Protein AF-A0A7J7XJ74-F1 (afdb_monomer)

Mean predicted aligned error: 6.36 Å

Nearest PDB structures (foldseek):
  6r7d-assembly3_H  TM=9.894E-01  e=8.595E-08  Homo sapiens
  4jrz-assembly1_A  TM=9.793E-01  e=1.069E-07  Homo sapiens
  3leo-assembly1_A  TM=9.926E-01  e=1.746E-07  Homo sapiens
  4jc7-assembly1_A  TM=9.799E-01  e=1.330E-07  Homo sapiens
  4nta-assembly1_A  TM=9.889E-01  e=2.558E-07  Mus musculus

Radius of gyration: 16.57 Å; Cα contacts (8 Å, |Δi|>4): 81; chains: 1; bounding box: 42×32×42 Å

pLDDT: mean 88.62, std 17.24, range [30.56, 98.25]

Sequence (110 aa):
MAGNSVLLAAVSVLSACQQSYFAIHVAKARLKYKVMPPAVSGSPEFERIFRAQQNGVEFYPLFMITLWMAGWYFNQVFATCLGLVYMYARHQYFWGYSEAAKKRCSRSPC

Organism: Myotis myotis (NCBI:txid51298)

Structure (mmCIF, N/CA/C/O backbone):
data_AF-A0A7J7XJ74-F1
#
_entry.id   AF-A0A7J7XJ74-F1
#
loop_
_atom_site.group_PDB
_atom_site.id
_atom_site.type_symbol
_atom_site.label_atom_id
_atom_site.label_alt_id
_atom_site.label_comp_id
_atom_site.label_asym_id
_atom_site.label_entity_id
_atom_site.label_seq_id
_atom_site.pdbx_PDB_ins_code
_atom_site.Cartn_x
_atom_site.Cartn_y
_atom_site.Cartn_z
_atom_site.occupancy
_atom_site.B_iso_or_equiv
_atom_site.auth_seq_id
_atom_site.auth_comp_id
_atom_site.auth_asym_id
_atom_site.auth_atom_id
_atom_site.pdbx_PDB_model_num
ATOM 1 N N . MET A 1 1 ? 19.236 8.359 -18.936 1.00 49.16 1 MET A N 1
ATOM 2 C CA . MET A 1 1 ? 19.074 7.218 -18.001 1.00 49.16 1 MET A CA 1
ATOM 3 C C . MET A 1 1 ? 17.762 7.230 -17.201 1.00 49.16 1 MET A C 1
ATOM 5 O O . MET A 1 1 ? 17.327 6.152 -16.834 1.00 49.16 1 MET A O 1
ATOM 9 N N . ALA A 1 2 ? 17.076 8.365 -16.980 1.00 51.81 2 ALA A N 1
ATOM 10 C CA . ALA A 1 2 ? 15.797 8.395 -16.239 1.00 51.81 2 ALA A CA 1
ATOM 11 C C . ALA A 1 2 ? 14.585 7.766 -16.973 1.00 51.81 2 ALA A C 1
ATOM 13 O O . ALA A 1 2 ? 13.649 7.307 -16.322 1.00 51.81 2 ALA A O 1
ATOM 14 N N . GLY A 1 3 ? 14.603 7.699 -18.313 1.00 59.75 3 GLY A N 1
ATOM 15 C CA . GLY A 1 3 ? 13.486 7.163 -19.110 1.00 59.75 3 GLY A CA 1
ATOM 16 C C . GLY A 1 3 ? 13.127 5.701 -18.801 1.00 59.75 3 GLY A C 1
ATOM 17 O O 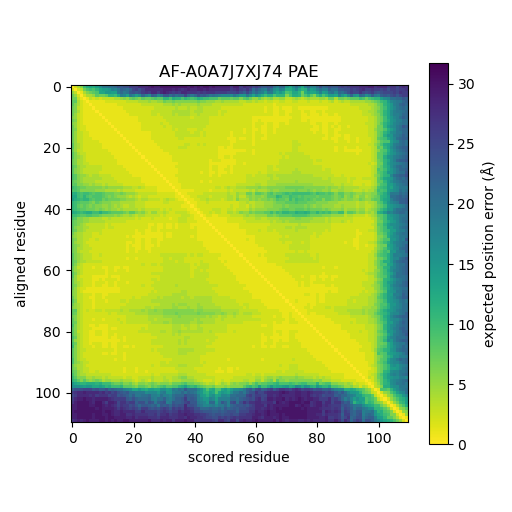. GLY A 1 3 ? 11.952 5.350 -18.800 1.00 59.75 3 GLY A O 1
ATOM 18 N N . ASN A 1 4 ? 14.112 4.881 -18.417 1.00 74.69 4 ASN A N 1
ATOM 19 C CA . ASN A 1 4 ? 13.948 3.436 -18.196 1.00 74.69 4 ASN A CA 1
ATOM 20 C C . ASN A 1 4 ? 13.490 3.071 -16.770 1.00 74.69 4 ASN A C 1
ATOM 22 O O . ASN A 1 4 ? 13.580 1.921 -16.352 1.00 74.69 4 ASN A O 1
ATOM 26 N N . SER A 1 5 ? 13.053 4.036 -15.956 1.00 91.25 5 SER A N 1
ATOM 27 C CA . SER A 1 5 ? 12.547 3.741 -14.602 1.00 91.25 5 SER A CA 1
ATOM 28 C C . SER A 1 5 ? 11.273 4.495 -14.238 1.00 91.25 5 SER A C 1
ATOM 30 O O . SER A 1 5 ? 10.742 4.294 -13.148 1.00 91.25 5 SER A O 1
ATOM 32 N N . VAL A 1 6 ? 10.723 5.296 -15.161 1.00 95.31 6 VAL A N 1
ATOM 33 C CA . VAL A 1 6 ? 9.504 6.090 -14.931 1.00 95.31 6 VAL A CA 1
ATOM 34 C C . VAL A 1 6 ? 8.332 5.213 -14.482 1.00 95.31 6 VAL A C 1
ATOM 36 O O . VAL A 1 6 ? 7.670 5.540 -13.502 1.00 95.31 6 VAL A O 1
ATOM 39 N N . LEU A 1 7 ? 8.106 4.064 -15.132 1.00 95.44 7 LEU A N 1
ATOM 40 C CA . LEU A 1 7 ? 7.004 3.165 -14.766 1.00 95.44 7 LEU A CA 1
ATOM 41 C C . LEU A 1 7 ? 7.163 2.556 -13.362 1.00 95.44 7 LEU A C 1
ATOM 43 O O . LEU A 1 7 ? 6.182 2.421 -12.635 1.00 95.44 7 LEU A O 1
ATOM 47 N N . LEU A 1 8 ? 8.390 2.214 -12.956 1.00 96.88 8 LEU A N 1
ATOM 48 C CA . LEU A 1 8 ? 8.657 1.658 -11.623 1.00 96.88 8 LEU A CA 1
ATOM 49 C C . LEU A 1 8 ? 8.475 2.730 -10.549 1.00 96.88 8 LEU A C 1
ATOM 51 O O . LEU A 1 8 ? 7.875 2.465 -9.507 1.00 96.88 8 LEU A O 1
ATOM 55 N N . ALA A 1 9 ? 8.938 3.953 -10.826 1.00 96.94 9 ALA A N 1
ATOM 56 C CA . ALA A 1 9 ? 8.738 5.100 -9.952 1.00 96.94 9 ALA A CA 1
ATOM 57 C C . ALA A 1 9 ? 7.245 5.428 -9.791 1.00 96.94 9 ALA A C 1
ATOM 59 O O . ALA A 1 9 ? 6.782 5.606 -8.667 1.00 96.94 9 ALA A O 1
ATOM 60 N N . ALA A 1 10 ? 6.474 5.422 -10.884 1.00 97.00 10 ALA A N 1
ATOM 61 C CA . ALA A 1 10 ? 5.031 5.648 -10.846 1.00 97.00 10 ALA A CA 1
ATOM 62 C C . ALA A 1 10 ? 4.309 4.608 -9.973 1.00 97.00 10 ALA A C 1
ATOM 64 O O . ALA A 1 10 ? 3.529 4.981 -9.097 1.00 97.00 10 ALA A O 1
ATOM 65 N N . VAL A 1 11 ? 4.616 3.315 -10.146 1.00 97.81 11 VAL A N 1
ATOM 66 C CA . VAL A 1 11 ? 4.060 2.247 -9.295 1.00 97.81 11 VAL A CA 1
ATOM 67 C C . VAL A 1 11 ? 4.495 2.407 -7.839 1.00 97.81 11 VAL A C 1
ATOM 69 O O . VAL A 1 11 ? 3.661 2.260 -6.954 1.00 97.81 11 VAL A O 1
ATOM 72 N N . SER A 1 12 ? 5.754 2.768 -7.580 1.00 98.06 12 SER A N 1
ATOM 73 C CA . SER A 1 12 ? 6.268 2.978 -6.217 1.00 98.06 12 SER A CA 1
ATOM 74 C C . SER A 1 12 ? 5.538 4.112 -5.486 1.00 98.06 12 SER A C 1
ATOM 76 O O . SER A 1 12 ? 5.187 3.984 -4.313 1.00 98.06 12 SER A O 1
ATOM 78 N N . VAL A 1 13 ? 5.280 5.227 -6.177 1.00 98.25 13 VAL A N 1
ATOM 79 C CA . VAL A 1 13 ? 4.522 6.354 -5.614 1.00 98.25 13 VAL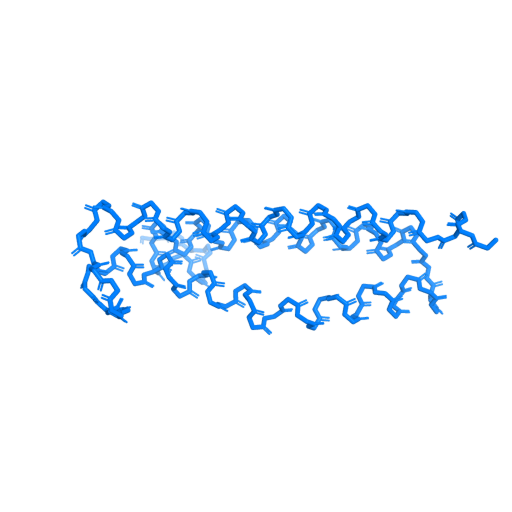 A CA 1
ATOM 80 C C . VAL A 1 13 ? 3.072 5.943 -5.372 1.00 98.25 13 VAL A C 1
ATOM 82 O O . VAL A 1 13 ? 2.542 6.171 -4.285 1.00 98.25 13 VAL A O 1
ATOM 85 N N . LEU A 1 14 ? 2.441 5.272 -6.340 1.00 98.12 14 LEU A N 1
ATOM 86 C CA . LEU A 1 14 ? 1.067 4.796 -6.197 1.00 98.12 14 LEU A CA 1
ATOM 87 C C . LEU A 1 14 ? 0.932 3.806 -5.026 1.00 98.12 14 LEU A C 1
ATOM 89 O O . LEU A 1 14 ? -0.024 3.890 -4.252 1.00 98.12 14 LEU A O 1
ATOM 93 N N . SER A 1 15 ? 1.886 2.886 -4.852 1.00 97.69 15 SER A N 1
ATOM 94 C CA . SER A 1 15 ? 1.879 1.920 -3.749 1.00 97.69 15 SER A CA 1
ATOM 95 C C . SER A 1 15 ? 2.125 2.585 -2.396 1.00 97.69 15 SER A C 1
ATOM 97 O O . SER A 1 15 ? 1.522 2.187 -1.399 1.00 97.69 15 SER A O 1
ATOM 99 N N . ALA A 1 16 ? 2.942 3.641 -2.350 1.00 98.00 16 ALA A N 1
ATOM 100 C CA . ALA A 1 16 ? 3.102 4.454 -1.148 1.00 98.00 16 ALA A CA 1
ATOM 101 C C . ALA A 1 16 ? 1.788 5.166 -0.782 1.00 98.00 16 ALA A C 1
ATOM 103 O O . ALA A 1 16 ? 1.381 5.147 0.380 1.00 98.00 16 ALA A O 1
ATOM 104 N N . CYS A 1 17 ? 1.065 5.715 -1.767 1.00 98.25 17 CYS A N 1
ATOM 105 C CA . CYS A 1 17 ? -0.273 6.272 -1.549 1.00 98.25 17 CYS A CA 1
ATOM 106 C C . CYS A 1 17 ? -1.254 5.220 -1.008 1.00 98.25 17 CYS A C 1
ATOM 108 O O . CYS A 1 17 ? -2.029 5.522 -0.099 1.00 98.25 17 CYS A O 1
ATOM 110 N N . GLN A 1 18 ? -1.197 3.979 -1.502 1.00 97.50 18 GLN A N 1
ATOM 111 C CA . GLN A 1 18 ? -2.007 2.874 -0.981 1.00 97.50 18 GLN A CA 1
ATOM 112 C C . GLN A 1 18 ? -1.673 2.547 0.488 1.00 97.50 18 GLN A C 1
ATOM 114 O O . GLN A 1 18 ? -2.582 2.374 1.302 1.00 97.50 18 GLN A O 1
ATOM 119 N N . GLN A 1 19 ? -0.392 2.517 0.862 1.00 97.44 19 GLN A N 1
ATOM 120 C CA . GLN A 1 19 ? 0.019 2.300 2.255 1.00 97.44 19 GLN A CA 1
ATOM 121 C C . GLN A 1 19 ? -0.448 3.437 3.177 1.00 97.44 19 GLN A C 1
ATOM 123 O O . GLN A 1 19 ? -0.978 3.175 4.260 1.00 97.44 19 GLN A O 1
ATOM 128 N N . SER A 1 20 ? -0.335 4.691 2.729 1.00 97.75 20 SER A N 1
ATOM 129 C CA . SER A 1 20 ? -0.866 5.859 3.444 1.00 97.75 20 SER A CA 1
ATOM 130 C C . SER A 1 20 ? -2.383 5.780 3.613 1.00 97.75 20 SER A C 1
ATOM 132 O O . SER A 1 20 ? -2.909 6.054 4.691 1.00 97.75 20 SER A O 1
ATOM 134 N N . TYR A 1 21 ? -3.098 5.337 2.578 1.00 97.38 21 TYR A N 1
ATOM 135 C CA . TYR A 1 21 ? -4.537 5.111 2.636 1.00 97.38 21 TYR A CA 1
ATOM 136 C C . TYR A 1 21 ? -4.917 4.084 3.715 1.00 97.38 21 TYR A C 1
ATOM 138 O O . TYR A 1 21 ? -5.834 4.341 4.502 1.00 97.38 21 TYR A O 1
ATOM 146 N N . PHE A 1 22 ? -4.201 2.958 3.815 1.00 96.62 22 PHE A N 1
ATOM 147 C CA . PHE A 1 22 ? -4.433 1.970 4.876 1.00 96.62 22 PHE A CA 1
ATOM 148 C C . PHE A 1 22 ? -4.117 2.527 6.269 1.00 96.62 22 PHE A C 1
ATOM 150 O O . PHE A 1 22 ? -4.889 2.310 7.203 1.00 96.62 22 PHE A O 1
ATOM 157 N N . ALA A 1 23 ? -3.040 3.303 6.415 1.00 97.06 23 ALA A N 1
ATOM 158 C CA . ALA A 1 23 ? -2.701 3.956 7.680 1.00 97.06 23 ALA A CA 1
ATOM 159 C C . ALA A 1 23 ? -3.795 4.944 8.135 1.00 97.06 23 ALA A C 1
ATOM 161 O O . ALA A 1 23 ? -4.195 4.937 9.301 1.00 97.06 23 ALA A O 1
ATOM 162 N N . ILE A 1 24 ? -4.355 5.732 7.210 1.00 97.56 24 ILE A N 1
ATOM 163 C CA . ILE A 1 24 ? -5.490 6.626 7.489 1.00 97.56 24 ILE A CA 1
ATOM 164 C C . ILE A 1 24 ? -6.723 5.826 7.932 1.00 97.56 24 ILE A C 1
ATOM 166 O O . ILE A 1 24 ? -7.438 6.258 8.836 1.00 97.56 24 ILE A O 1
ATOM 170 N N . HIS A 1 25 ? -6.979 4.651 7.348 1.00 95.31 25 HIS A N 1
ATOM 171 C CA . HIS A 1 25 ? -8.089 3.789 7.774 1.00 95.31 25 HIS A CA 1
ATOM 172 C C . HIS A 1 25 ? -7.901 3.259 9.195 1.00 95.31 25 HIS A C 1
ATOM 174 O O . HIS A 1 25 ? -8.855 3.273 9.971 1.00 95.31 25 HIS A O 1
ATOM 180 N N . VAL A 1 26 ? -6.680 2.873 9.572 1.00 96.25 26 VAL A N 1
ATOM 181 C CA . VAL A 1 26 ? -6.357 2.521 10.963 1.00 96.25 26 VAL A CA 1
ATOM 182 C C . VAL A 1 26 ? -6.605 3.712 11.890 1.00 96.25 26 VAL A C 1
ATOM 184 O O . VAL A 1 26 ? -7.243 3.549 12.926 1.00 96.25 26 VAL A O 1
ATOM 187 N N . ALA A 1 27 ? -6.167 4.919 11.517 1.00 96.00 27 ALA A N 1
ATOM 188 C CA . ALA A 1 27 ? -6.394 6.125 12.316 1.00 96.00 27 ALA A CA 1
ATOM 189 C C . ALA A 1 27 ? -7.894 6.430 12.497 1.00 96.00 27 ALA A C 1
ATOM 191 O O . ALA A 1 27 ? -8.349 6.678 13.613 1.00 96.00 27 ALA A O 1
ATOM 192 N N . LYS A 1 28 ? -8.691 6.322 11.427 1.00 95.31 28 LYS A N 1
ATOM 193 C CA . LYS A 1 28 ? -10.157 6.448 11.494 1.00 95.31 28 LYS A CA 1
ATOM 194 C C . LYS A 1 28 ? -10.783 5.370 12.380 1.00 95.31 28 LYS A C 1
ATOM 196 O O . LYS A 1 28 ? -11.688 5.669 13.155 1.00 95.31 28 LYS A O 1
ATOM 201 N N . ALA A 1 29 ? -10.294 4.133 12.305 1.00 94.69 29 ALA A N 1
ATOM 202 C CA . ALA A 1 29 ? -10.760 3.042 13.152 1.00 94.69 29 ALA A CA 1
ATOM 203 C C . ALA A 1 29 ? -10.445 3.300 14.636 1.00 94.69 29 ALA A C 1
ATOM 205 O O . ALA A 1 29 ? -11.310 3.069 15.476 1.00 94.69 29 ALA A O 1
ATOM 206 N N . ARG A 1 30 ? -9.274 3.865 14.972 1.00 95.06 30 ARG A N 1
ATOM 207 C CA . ARG A 1 30 ? -8.952 4.270 16.356 1.00 95.06 30 ARG A CA 1
ATOM 208 C C . ARG A 1 30 ? -9.987 5.235 16.921 1.00 95.06 30 ARG A C 1
ATOM 210 O O . ARG A 1 30 ? -10.449 5.031 18.039 1.00 95.06 30 ARG A O 1
ATOM 217 N N . LEU A 1 31 ? -10.382 6.238 16.135 1.00 95.31 31 LEU A N 1
ATOM 218 C CA . LEU A 1 31 ? -11.413 7.202 16.530 1.00 95.31 31 LEU A CA 1
ATOM 219 C C . LEU A 1 31 ? -12.785 6.529 16.676 1.00 95.31 31 LEU A C 1
ATOM 221 O O . LEU A 1 31 ? -13.456 6.716 17.688 1.00 95.31 31 LEU A O 1
ATOM 225 N N . LYS A 1 32 ? -13.178 5.698 15.701 1.00 94.88 32 LYS A N 1
ATOM 226 C CA . LYS A 1 32 ? -14.475 5.001 15.690 1.00 94.88 32 LYS A CA 1
ATOM 227 C C . LYS A 1 32 ? -14.645 4.049 16.877 1.00 94.88 32 LYS A C 1
ATOM 229 O O . LYS A 1 32 ? -15.706 4.025 17.492 1.00 94.88 32 LYS A O 1
ATOM 234 N N . TYR A 1 33 ? -13.609 3.276 17.190 1.00 94.38 33 TYR A N 1
ATOM 235 C CA . TYR A 1 33 ? -13.629 2.253 18.239 1.00 94.38 33 TYR A CA 1
ATOM 236 C C . TYR A 1 33 ? -13.023 2.731 19.567 1.00 94.38 33 TYR A C 1
ATOM 238 O O . TYR A 1 33 ? -12.863 1.931 20.483 1.00 94.38 33 TYR A O 1
ATOM 246 N N . LYS A 1 34 ? -12.697 4.028 19.679 1.00 94.88 34 LYS A N 1
ATOM 247 C CA . LYS A 1 34 ? -12.151 4.678 20.884 1.00 94.88 34 LYS A CA 1
ATOM 248 C C . LYS A 1 34 ? -10.895 3.991 21.449 1.00 94.88 34 LYS A C 1
ATOM 250 O O . LYS A 1 34 ? -10.700 3.934 22.659 1.00 94.88 34 LYS A O 1
ATOM 255 N N . VAL A 1 35 ? -10.021 3.493 20.571 1.00 94.69 35 VAL A N 1
ATOM 256 C CA . VAL A 1 35 ? -8.747 2.862 20.958 1.00 94.69 35 VAL A CA 1
ATOM 257 C C . VAL A 1 35 ? -7.652 3.926 21.014 1.00 94.69 35 VAL A C 1
ATOM 259 O O . VAL A 1 35 ? -7.056 4.282 19.990 1.00 94.69 35 VAL A O 1
ATOM 262 N N . MET A 1 36 ? -7.401 4.454 22.214 1.00 91.75 36 MET A N 1
ATOM 263 C CA . MET A 1 36 ? -6.386 5.487 22.435 1.00 91.75 36 MET A CA 1
ATOM 264 C C . MET A 1 36 ? -4.965 4.914 22.304 1.00 91.75 36 MET A C 1
ATOM 266 O O . MET A 1 36 ? -4.677 3.860 22.873 1.00 91.75 36 MET A O 1
ATOM 270 N N . PRO A 1 37 ? -4.044 5.590 21.594 1.00 91.38 37 PRO A N 1
ATOM 271 C CA . PRO A 1 37 ? -2.622 5.252 21.647 1.00 91.38 37 PRO A CA 1
ATOM 272 C C . PRO A 1 37 ? -2.103 5.251 23.102 1.00 91.38 37 PRO A C 1
ATOM 274 O O . PRO A 1 37 ? -2.550 6.089 23.884 1.00 91.38 37 PRO A O 1
ATOM 277 N N . PRO A 1 38 ? -1.175 4.351 23.490 1.00 93.31 38 PRO A N 1
ATOM 278 C CA . PRO A 1 38 ? -0.441 3.384 22.666 1.00 93.31 38 PRO A CA 1
ATOM 279 C C . PRO A 1 38 ? -1.159 2.036 22.467 1.00 93.31 38 PRO A C 1
ATOM 281 O O . PRO A 1 38 ? -0.564 1.114 21.911 1.00 93.31 38 PRO A O 1
ATOM 284 N N . ALA A 1 39 ? -2.417 1.888 22.898 1.00 94.31 39 ALA A N 1
ATOM 285 C CA . ALA A 1 39 ? -3.123 0.615 22.792 1.00 94.31 39 ALA A CA 1
ATOM 286 C C . ALA A 1 3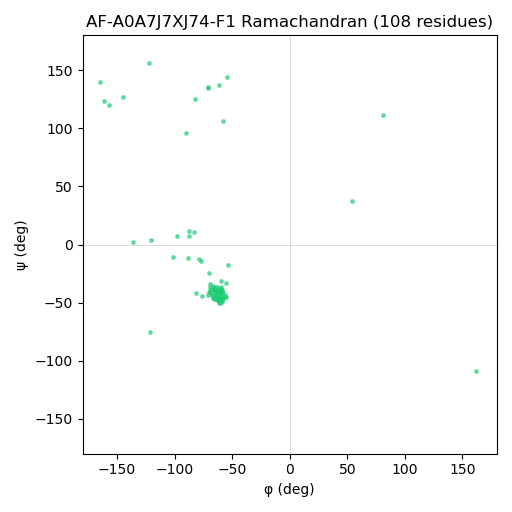9 ? -3.282 0.174 21.325 1.00 94.31 39 ALA A C 1
ATOM 288 O O . ALA A 1 39 ? -3.601 0.967 20.431 1.00 94.31 39 ALA A O 1
ATOM 289 N N . VAL 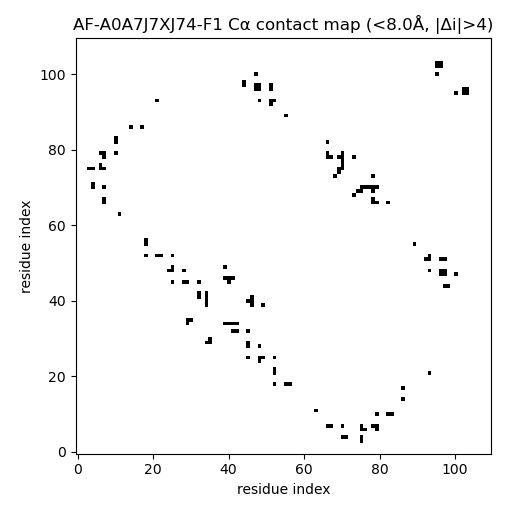A 1 40 ? -3.051 -1.114 21.075 1.00 94.12 40 VAL A N 1
ATOM 290 C CA . VAL A 1 40 ? -3.209 -1.770 19.761 1.00 94.12 40 VAL A CA 1
ATOM 291 C C . VAL A 1 40 ? -4.229 -2.911 19.796 1.00 94.12 40 VAL A C 1
ATOM 293 O O . VAL A 1 40 ? -4.434 -3.579 18.787 1.00 94.12 40 VAL A O 1
ATOM 296 N N . SER A 1 41 ? -4.884 -3.101 20.938 1.00 92.25 41 SER A N 1
ATOM 297 C CA . SER A 1 41 ? -5.970 -4.050 21.175 1.00 92.25 41 SER A CA 1
ATOM 298 C C . SER A 1 41 ? -7.218 -3.318 21.670 1.00 92.25 41 SER A C 1
ATOM 300 O O . SER A 1 41 ? -7.133 -2.199 22.183 1.00 92.25 41 SER A O 1
ATOM 302 N N . GLY A 1 42 ? -8.389 -3.924 21.475 1.00 91.12 42 GLY A N 1
ATOM 303 C CA . GLY A 1 42 ? -9.669 -3.325 21.848 1.00 91.12 42 GLY A CA 1
ATOM 304 C C . GLY A 1 42 ? -10.839 -3.994 21.136 1.00 91.12 42 GLY A C 1
ATOM 305 O O . GLY A 1 42 ? -11.199 -5.124 21.443 1.00 91.12 42 GLY A O 1
ATOM 306 N N . SER A 1 43 ? -11.457 -3.290 20.184 1.00 92.44 43 SER A N 1
ATOM 307 C CA . SER A 1 43 ? -12.520 -3.871 19.352 1.00 92.44 43 SER A CA 1
ATOM 308 C C . SER A 1 43 ? -11.939 -4.905 18.371 1.00 92.44 43 SER A C 1
ATOM 310 O O . SER A 1 43 ? -10.947 -4.604 17.697 1.00 92.44 43 SER A O 1
ATOM 312 N N . PRO A 1 44 ? -12.576 -6.081 18.204 1.00 92.31 44 PRO A N 1
ATOM 313 C CA . PRO A 1 44 ? -12.167 -7.069 17.205 1.00 92.31 44 PRO A CA 1
ATOM 314 C C . PRO A 1 44 ? -12.114 -6.512 15.774 1.00 92.31 44 PRO A C 1
ATOM 316 O O . PRO A 1 44 ? -11.277 -6.920 14.974 1.00 92.31 44 PRO A O 1
ATOM 319 N N . GLU A 1 45 ? -12.994 -5.573 15.426 1.00 90.88 45 GLU A N 1
ATOM 320 C CA . GLU A 1 45 ? -13.002 -4.892 14.129 1.00 90.88 45 GLU A CA 1
ATOM 321 C C . GLU A 1 45 ? -11.793 -3.962 13.971 1.00 90.88 45 GLU A C 1
ATOM 323 O O . GLU A 1 45 ? -11.157 -3.948 12.913 1.00 90.88 45 GLU A O 1
ATOM 328 N N . PHE A 1 46 ? -11.442 -3.216 15.025 1.00 94.12 46 PHE A N 1
ATOM 329 C CA . PHE A 1 46 ? -10.224 -2.407 15.042 1.00 94.12 46 PHE A CA 1
ATOM 330 C C . PHE A 1 46 ? -8.980 -3.282 14.866 1.00 94.12 46 PHE A C 1
ATOM 332 O O . PHE A 1 46 ? -8.142 -2.989 14.013 1.00 94.12 46 PHE A O 1
ATOM 339 N N . GLU A 1 47 ? -8.881 -4.373 15.628 1.00 94.75 47 GLU A N 1
ATOM 340 C CA . GLU A 1 47 ? -7.745 -5.291 15.561 1.00 94.75 47 GLU A CA 1
ATOM 341 C C . GLU A 1 47 ? -7.587 -5.888 14.164 1.00 94.75 47 GLU A C 1
ATOM 343 O O . GLU A 1 47 ? -6.467 -5.982 13.662 1.00 94.75 47 GLU A O 1
ATOM 348 N N . ARG A 1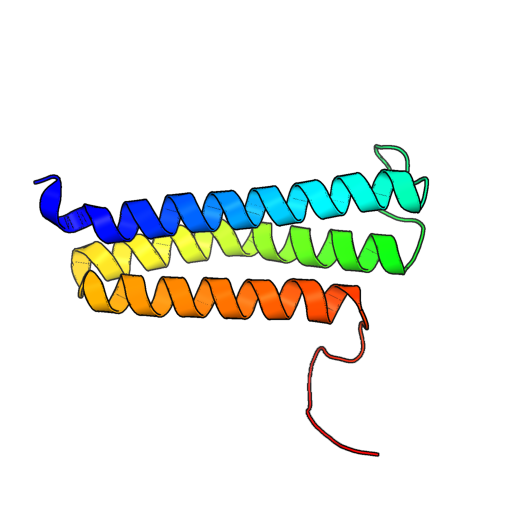 48 ? -8.694 -6.213 13.481 1.00 93.00 48 ARG A N 1
ATOM 349 C CA . ARG A 1 48 ? -8.636 -6.691 12.095 1.00 93.00 48 ARG A CA 1
ATOM 350 C C . ARG A 1 48 ? -8.030 -5.655 11.154 1.00 93.00 48 ARG A C 1
ATOM 352 O O . ARG A 1 48 ? -7.104 -5.973 10.412 1.00 93.00 48 ARG A O 1
ATOM 359 N N . ILE A 1 49 ? -8.523 -4.419 11.197 1.00 94.88 49 ILE A N 1
ATOM 360 C CA . ILE A 1 49 ? -8.026 -3.325 10.348 1.00 94.88 49 ILE A CA 1
ATOM 361 C C . ILE A 1 49 ? -6.549 -3.034 10.653 1.00 94.88 49 ILE A C 1
ATOM 363 O O . ILE A 1 49 ? -5.740 -2.884 9.735 1.00 94.88 49 ILE A O 1
ATOM 367 N N . PHE A 1 50 ? -6.184 -3.010 11.937 1.00 95.94 50 PHE A N 1
ATOM 368 C CA . PHE A 1 50 ? -4.812 -2.800 12.390 1.00 95.94 50 PHE A CA 1
ATOM 369 C C . PHE A 1 50 ? -3.871 -3.905 11.886 1.00 95.94 50 PHE A C 1
ATOM 371 O O . PHE A 1 50 ? -2.842 -3.610 11.280 1.00 95.94 50 PHE A O 1
ATOM 378 N N . ARG A 1 51 ? -4.246 -5.180 12.044 1.00 95.44 51 ARG A N 1
ATOM 379 C CA . ARG A 1 51 ? -3.451 -6.326 11.569 1.00 95.44 51 ARG A CA 1
ATOM 380 C C . ARG A 1 51 ? -3.356 -6.391 10.048 1.00 95.44 51 ARG A C 1
ATOM 382 O O . ARG A 1 51 ? -2.303 -6.754 9.525 1.00 95.44 51 ARG A O 1
ATOM 389 N N . ALA A 1 52 ? -4.413 -6.014 9.329 1.00 94.44 52 ALA A N 1
ATOM 390 C CA . ALA A 1 52 ? -4.388 -5.931 7.872 1.00 94.44 52 ALA A CA 1
ATOM 391 C C . ALA A 1 52 ? -3.353 -4.904 7.384 1.00 94.44 52 ALA A C 1
ATOM 393 O O . ALA A 1 52 ? -2.564 -5.203 6.486 1.00 94.44 52 ALA A O 1
ATOM 394 N N . GLN A 1 53 ? -3.315 -3.722 8.009 1.00 96.12 53 GLN A N 1
ATOM 395 C CA . GLN A 1 53 ? -2.328 -2.686 7.701 1.00 96.12 53 GLN A CA 1
ATOM 396 C C . GLN A 1 53 ? -0.908 -3.110 8.100 1.00 96.12 53 GLN A C 1
ATOM 398 O O . GLN A 1 53 ? 0.014 -2.936 7.305 1.00 96.12 53 GLN A O 1
ATOM 403 N N . GLN A 1 54 ? -0.735 -3.712 9.280 1.00 97.00 54 GLN A N 1
ATOM 404 C CA . GLN A 1 54 ? 0.565 -4.187 9.758 1.00 97.00 54 GLN A CA 1
ATOM 405 C C . GLN A 1 54 ? 1.165 -5.239 8.814 1.00 97.00 54 GLN A C 1
ATOM 407 O O . GLN A 1 54 ? 2.318 -5.114 8.411 1.00 97.00 54 GLN A O 1
ATOM 412 N N . ASN A 1 55 ? 0.356 -6.199 8.355 1.00 96.56 55 ASN A N 1
ATOM 413 C CA . ASN A 1 55 ? 0.779 -7.160 7.338 1.00 96.56 55 ASN A CA 1
ATOM 414 C C . ASN A 1 55 ? 1.202 -6.458 6.037 1.00 96.56 55 ASN A C 1
ATOM 416 O O . ASN A 1 55 ? 2.220 -6.799 5.445 1.00 96.56 55 ASN A O 1
ATOM 420 N N . GLY A 1 56 ? 0.448 -5.448 5.592 1.00 94.75 56 GLY A N 1
ATOM 421 C CA . GLY A 1 56 ? 0.832 -4.641 4.433 1.00 94.75 56 GLY A CA 1
ATOM 422 C C . GLY A 1 56 ? 2.212 -3.996 4.597 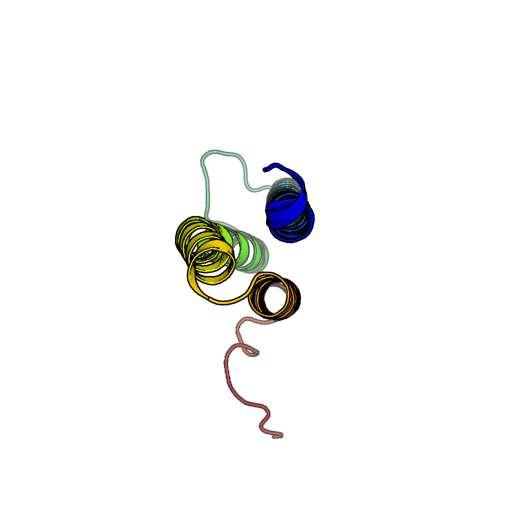1.00 94.75 56 GLY A C 1
ATOM 423 O O . GLY A 1 56 ? 3.015 -4.038 3.671 1.00 94.75 56 GLY A O 1
ATOM 424 N N . VAL A 1 57 ? 2.509 -3.443 5.779 1.00 97.25 57 VAL A N 1
ATOM 425 C CA . VAL A 1 57 ? 3.812 -2.832 6.099 1.00 97.25 57 VAL A CA 1
ATOM 426 C C . VAL A 1 57 ? 4.945 -3.852 6.112 1.00 97.25 57 VAL A C 1
ATOM 428 O O . VAL A 1 57 ? 5.979 -3.587 5.512 1.00 97.25 57 VAL A O 1
ATOM 431 N N . GLU A 1 58 ? 4.756 -5.015 6.733 1.00 97.38 58 GLU A N 1
ATOM 432 C CA . GLU A 1 58 ? 5.787 -6.062 6.822 1.00 97.38 58 GLU A CA 1
ATOM 433 C C . GLU A 1 58 ? 6.234 -6.560 5.439 1.00 97.38 58 GLU A C 1
ATOM 435 O O . GLU A 1 58 ? 7.416 -6.804 5.208 1.00 97.38 58 GLU A O 1
ATOM 440 N N . PHE A 1 59 ? 5.302 -6.657 4.489 1.00 95.75 59 PHE A N 1
ATOM 441 C CA . PHE A 1 59 ? 5.597 -7.103 3.127 1.00 95.75 59 PHE A CA 1
ATOM 442 C C . PHE A 1 59 ? 6.003 -5.977 2.166 1.00 95.75 59 PHE A C 1
ATOM 444 O O . PHE A 1 59 ? 6.471 -6.262 1.062 1.00 95.75 59 PHE A O 1
ATOM 451 N N . TYR A 1 60 ? 5.834 -4.706 2.539 1.00 97.19 60 TYR A N 1
ATOM 452 C CA . TYR A 1 60 ? 6.117 -3.581 1.646 1.00 97.19 60 TYR A CA 1
ATOM 453 C C . TYR A 1 60 ? 7.596 -3.488 1.219 1.00 97.19 60 TYR A C 1
ATOM 455 O O . TYR A 1 60 ? 7.840 -3.311 0.024 1.00 97.19 60 TYR A O 1
ATOM 463 N N . PRO A 1 61 ? 8.595 -3.685 2.106 1.00 97.88 61 PRO A N 1
ATOM 464 C CA . PRO A 1 61 ? 10.000 -3.710 1.698 1.00 97.88 61 PRO A CA 1
ATOM 465 C C . PRO A 1 61 ? 10.310 -4.832 0.702 1.00 97.88 61 PRO A C 1
ATOM 467 O O . PRO A 1 61 ? 11.025 -4.607 -0.273 1.00 97.88 61 PRO A O 1
ATOM 470 N N . LEU A 1 62 ? 9.725 -6.020 0.901 1.00 97.62 62 LEU A N 1
ATOM 471 C CA . LEU A 1 62 ? 9.885 -7.154 -0.015 1.00 97.62 62 LEU A CA 1
ATOM 472 C C . LEU A 1 62 ? 9.320 -6.827 -1.399 1.00 97.62 62 LEU A C 1
ATOM 474 O O . LEU A 1 62 ? 9.974 -7.073 -2.412 1.00 97.62 62 LEU A O 1
ATOM 478 N N . PHE A 1 63 ? 8.131 -6.224 -1.445 1.00 97.56 63 PHE A N 1
ATOM 479 C CA . PHE A 1 63 ? 7.535 -5.743 -2.688 1.00 97.56 63 PHE A CA 1
ATOM 480 C C . PHE A 1 63 ? 8.425 -4.709 -3.390 1.00 97.56 63 PHE A C 1
ATOM 482 O O . PHE A 1 63 ? 8.683 -4.839 -4.582 1.00 97.56 63 PHE A O 1
ATOM 489 N N . MET A 1 64 ? 8.942 -3.720 -2.660 1.00 97.75 64 MET A N 1
ATOM 490 C CA . MET A 1 64 ? 9.786 -2.673 -3.240 1.00 97.75 64 MET A CA 1
ATOM 491 C C . MET A 1 64 ? 11.082 -3.236 -3.828 1.00 97.75 64 MET A C 1
ATOM 493 O O . MET A 1 64 ? 11.411 -2.936 -4.973 1.00 97.75 64 MET A O 1
ATOM 497 N N . ILE A 1 65 ? 11.793 -4.089 -3.088 1.00 98.12 65 ILE A N 1
ATOM 498 C CA . ILE A 1 65 ? 13.036 -4.700 -3.576 1.00 98.12 65 ILE A CA 1
ATOM 499 C C . ILE A 1 65 ? 12.750 -5.546 -4.820 1.00 98.12 65 ILE A C 1
ATOM 501 O O . ILE A 1 65 ? 13.411 -5.386 -5.842 1.00 98.12 65 ILE A O 1
ATOM 505 N N . THR A 1 66 ? 11.733 -6.408 -4.775 1.00 97.69 66 THR A N 1
ATOM 506 C CA . THR A 1 66 ? 11.414 -7.294 -5.906 1.00 97.69 66 THR A CA 1
ATOM 507 C C . THR A 1 66 ? 10.936 -6.531 -7.142 1.00 97.69 66 THR A C 1
ATOM 509 O O . THR A 1 66 ? 11.371 -6.862 -8.243 1.00 97.69 66 THR A O 1
ATOM 512 N N . LEU A 1 67 ? 10.125 -5.478 -6.983 1.00 97.75 67 LEU A N 1
ATOM 513 C CA . LEU A 1 67 ? 9.679 -4.613 -8.081 1.00 97.75 67 LEU A CA 1
ATOM 514 C C . LEU A 1 67 ? 10.864 -3.961 -8.800 1.00 97.75 67 LEU A C 1
ATOM 516 O O . LEU A 1 67 ? 10.940 -3.997 -10.028 1.00 97.75 67 LEU A O 1
ATOM 520 N N . TRP A 1 68 ? 11.786 -3.364 -8.041 1.00 97.62 68 TRP A N 1
ATOM 521 C CA . TRP A 1 68 ? 12.928 -2.653 -8.612 1.00 97.62 68 TRP A CA 1
ATOM 522 C C . TRP A 1 68 ? 13.941 -3.611 -9.235 1.00 97.62 68 TRP A C 1
ATOM 524 O O . TRP A 1 68 ? 14.370 -3.376 -10.364 1.00 97.62 68 TRP A O 1
ATOM 534 N N . MET A 1 69 ? 14.253 -4.726 -8.568 1.00 97.69 69 MET A N 1
ATOM 535 C CA . MET A 1 69 ? 15.169 -5.730 -9.114 1.00 97.69 69 MET A CA 1
ATOM 536 C C . MET A 1 69 ? 14.603 -6.381 -10.384 1.00 97.69 69 MET A C 1
ATOM 538 O O . MET A 1 69 ? 15.302 -6.470 -11.389 1.00 97.69 69 MET A O 1
ATOM 542 N N . ALA A 1 70 ? 13.323 -6.765 -10.403 1.00 96.06 70 ALA A N 1
ATOM 543 C CA . ALA A 1 70 ? 12.698 -7.302 -11.614 1.00 96.06 70 ALA A CA 1
ATOM 544 C C . ALA A 1 70 ? 12.600 -6.247 -12.731 1.00 96.06 70 ALA A C 1
ATOM 546 O O . ALA A 1 70 ? 12.804 -6.549 -13.906 1.00 96.06 70 ALA A O 1
ATOM 547 N N . GLY A 1 71 ? 12.315 -4.994 -12.377 1.00 95.94 71 GLY A N 1
ATOM 548 C CA . GLY A 1 71 ? 12.191 -3.913 -13.346 1.00 95.94 71 GLY A CA 1
ATOM 549 C C . GLY A 1 71 ? 13.513 -3.530 -14.012 1.00 95.94 71 GLY A C 1
ATOM 550 O O . GLY A 1 71 ? 13.522 -3.264 -15.211 1.00 95.94 71 GLY A O 1
ATOM 551 N N . TRP A 1 72 ? 14.617 -3.524 -13.259 1.00 95.00 72 TRP A N 1
ATOM 552 C CA . TRP A 1 72 ? 15.946 -3.170 -13.769 1.00 95.00 72 TRP A CA 1
ATOM 553 C C . TRP A 1 72 ? 16.636 -4.321 -14.496 1.00 95.00 72 TRP A C 1
ATOM 555 O O . TRP A 1 72 ? 17.255 -4.097 -15.533 1.00 95.00 72 TRP A O 1
ATOM 565 N N . TYR A 1 73 ? 16.540 -5.539 -13.960 1.00 95.06 73 TYR A N 1
ATOM 566 C CA . TYR A 1 73 ? 17.338 -6.672 -14.435 1.00 95.06 73 TYR A CA 1
ATOM 567 C C . TYR A 1 73 ? 16.576 -7.645 -15.341 1.00 95.06 73 TYR A C 1
ATOM 569 O O . TYR A 1 73 ? 17.206 -8.508 -15.946 1.00 95.06 73 TYR A O 1
ATOM 577 N N . PHE A 1 74 ? 15.247 -7.533 -15.454 1.00 93.62 74 PHE A N 1
ATOM 578 C CA . PHE A 1 74 ? 14.445 -8.414 -16.309 1.00 93.62 74 PHE A CA 1
ATOM 579 C C . PHE A 1 74 ? 13.660 -7.637 -17.368 1.00 93.62 74 PHE A C 1
ATOM 581 O O . PHE A 1 74 ? 14.019 -7.644 -18.543 1.00 93.62 74 PHE A O 1
ATOM 588 N N . ASN A 1 75 ? 12.575 -6.970 -16.977 1.00 93.00 75 ASN A N 1
ATOM 589 C CA . ASN A 1 75 ? 11.755 -6.196 -17.902 1.00 93.00 75 ASN A CA 1
ATOM 590 C C . ASN A 1 75 ? 10.886 -5.192 -17.142 1.00 93.00 75 ASN A C 1
ATOM 592 O O . ASN A 1 75 ? 10.067 -5.572 -16.302 1.00 93.00 75 ASN A O 1
ATOM 596 N N . GLN A 1 76 ? 11.022 -3.912 -17.490 1.00 94.81 76 GLN A N 1
ATOM 597 C CA . GLN A 1 76 ? 10.327 -2.826 -16.808 1.00 94.81 76 GLN A CA 1
ATOM 598 C C . GLN A 1 76 ? 8.798 -2.923 -16.936 1.00 94.81 76 GLN A C 1
ATOM 600 O O . GLN A 1 76 ? 8.099 -2.800 -15.935 1.00 94.81 76 GLN A O 1
ATOM 605 N N . VAL A 1 77 ? 8.271 -3.163 -18.143 1.00 95.38 77 VAL A N 1
ATOM 606 C CA . VAL A 1 77 ? 6.819 -3.205 -18.400 1.00 95.38 77 VAL A CA 1
ATOM 607 C C . VAL A 1 77 ? 6.179 -4.376 -17.659 1.00 95.38 77 VAL A C 1
ATOM 609 O O . VAL A 1 77 ? 5.164 -4.205 -16.985 1.00 95.38 77 VAL A O 1
ATOM 612 N N . PHE A 1 78 ? 6.806 -5.551 -17.716 1.00 95.69 78 PHE A N 1
ATOM 613 C CA . PHE A 1 78 ? 6.317 -6.741 -17.027 1.00 95.69 78 PHE A CA 1
ATOM 614 C C . PHE A 1 78 ? 6.316 -6.565 -15.502 1.00 95.69 78 PHE A C 1
ATOM 616 O O . PHE A 1 78 ? 5.311 -6.850 -14.848 1.00 95.69 78 PHE A O 1
ATOM 623 N N . ALA A 1 79 ? 7.401 -6.023 -14.935 1.00 96.62 79 ALA A N 1
ATOM 624 C CA . ALA A 1 79 ? 7.485 -5.721 -13.507 1.00 96.62 79 ALA A CA 1
ATOM 625 C C . ALA A 1 79 ? 6.417 -4.702 -13.073 1.00 96.62 79 ALA A C 1
ATOM 627 O O . ALA A 1 79 ? 5.774 -4.886 -12.040 1.00 96.62 79 ALA A O 1
ATOM 628 N N . THR A 1 80 ? 6.165 -3.668 -13.881 1.00 96.69 80 THR A N 1
ATOM 629 C CA . THR A 1 80 ? 5.090 -2.694 -13.646 1.00 96.69 80 THR A CA 1
ATOM 630 C C . THR A 1 80 ? 3.713 -3.358 -13.636 1.00 96.69 80 THR A C 1
ATOM 632 O O . THR A 1 80 ? 2.950 -3.134 -12.697 1.00 96.69 80 THR A O 1
ATOM 635 N N . CYS A 1 81 ? 3.392 -4.204 -14.620 1.00 97.56 81 CYS A N 1
ATOM 636 C CA . CYS A 1 81 ? 2.114 -4.921 -14.664 1.00 97.56 81 CYS A CA 1
ATOM 637 C C . CYS A 1 81 ? 1.913 -5.810 -13.429 1.00 97.56 81 CYS A C 1
ATOM 639 O O . CYS A 1 81 ? 0.863 -5.744 -12.789 1.00 97.56 81 CYS A O 1
ATOM 641 N N . LEU A 1 82 ? 2.929 -6.589 -13.044 1.00 97.50 82 LEU A N 1
ATOM 642 C CA . LEU A 1 82 ? 2.879 -7.404 -11.828 1.00 97.50 82 LEU A CA 1
ATOM 643 C C . LEU A 1 82 ? 2.753 -6.550 -10.561 1.00 97.50 82 LEU A C 1
ATOM 645 O O . LEU A 1 82 ? 2.021 -6.919 -9.644 1.00 97.50 82 LEU A O 1
ATOM 649 N N . GLY A 1 83 ? 3.408 -5.388 -10.522 1.00 97.56 83 GLY A N 1
ATOM 650 C CA . GLY A 1 83 ? 3.283 -4.438 -9.421 1.00 97.56 83 GLY A CA 1
ATOM 651 C C . GLY A 1 83 ? 1.855 -3.922 -9.245 1.00 97.56 83 GLY A C 1
ATOM 652 O O . GLY A 1 83 ? 1.342 -3.899 -8.128 1.00 97.56 83 GLY A O 1
ATOM 653 N N . LEU A 1 84 ? 1.167 -3.601 -10.343 1.00 98.00 84 LEU A N 1
ATOM 654 C CA . LEU A 1 84 ? -0.245 -3.208 -10.306 1.00 98.00 84 LEU A CA 1
ATOM 655 C C . LEU A 1 84 ? -1.155 -4.357 -9.842 1.00 98.00 84 LEU A C 1
ATOM 657 O O . LEU A 1 84 ? -2.059 -4.136 -9.034 1.00 98.00 84 LEU A O 1
ATOM 661 N N . VAL A 1 85 ? -0.892 -5.591 -10.289 1.00 98.12 85 VAL A N 1
ATOM 662 C CA . VAL A 1 85 ? -1.620 -6.785 -9.819 1.00 98.12 85 VAL A CA 1
ATOM 663 C C . VAL A 1 85 ? -1.423 -6.989 -8.314 1.00 98.12 85 VAL A C 1
ATOM 665 O O . VAL A 1 85 ? -2.396 -7.218 -7.594 1.00 98.12 85 VAL A O 1
ATOM 668 N N . TYR A 1 86 ? -0.191 -6.844 -7.816 1.00 97.12 86 TYR A N 1
ATOM 669 C CA . TYR A 1 86 ? 0.110 -6.907 -6.385 1.00 97.12 86 TYR A CA 1
ATOM 670 C C . TYR A 1 86 ? -0.687 -5.863 -5.594 1.00 97.12 86 TYR A C 1
ATOM 672 O O . TYR A 1 86 ? -1.313 -6.193 -4.585 1.00 97.12 86 TYR A O 1
ATOM 680 N N . MET A 1 87 ? -0.717 -4.616 -6.068 1.00 97.56 87 MET A N 1
ATOM 681 C CA . MET A 1 87 ? -1.475 -3.543 -5.425 1.00 97.56 87 MET A CA 1
ATOM 682 C C . MET A 1 87 ? -2.975 -3.843 -5.379 1.00 97.56 87 MET A C 1
ATOM 684 O O . MET A 1 87 ? -3.610 -3.654 -4.338 1.00 97.56 87 MET A O 1
ATOM 688 N N . TYR A 1 88 ? -3.549 -4.353 -6.470 1.00 97.06 88 TYR A N 1
ATOM 689 C CA . TYR A 1 88 ? -4.953 -4.755 -6.496 1.00 97.06 88 TYR A CA 1
ATOM 690 C C . TYR A 1 88 ? -5.235 -5.878 -5.488 1.00 97.06 88 TYR A C 1
ATOM 692 O O . TYR A 1 88 ? -6.154 -5.765 -4.672 1.00 97.06 88 TYR A O 1
ATOM 700 N N . ALA A 1 89 ? -4.398 -6.919 -5.470 1.00 96.00 89 ALA A N 1
ATOM 701 C CA . ALA A 1 89 ? -4.511 -8.014 -4.510 1.00 96.00 89 ALA A CA 1
ATOM 702 C C . ALA A 1 89 ? -4.406 -7.518 -3.058 1.00 96.00 89 ALA A C 1
ATOM 704 O O . ALA A 1 89 ? -5.167 -7.959 -2.197 1.00 96.00 89 ALA A O 1
ATOM 705 N N . ARG A 1 90 ? -3.524 -6.548 -2.778 1.00 95.19 90 ARG A N 1
ATOM 706 C CA . ARG A 1 90 ? -3.405 -5.920 -1.452 1.00 95.19 90 ARG A CA 1
ATOM 707 C C . ARG A 1 90 ? -4.638 -5.124 -1.055 1.00 95.19 90 ARG A C 1
ATOM 709 O O . ARG A 1 90 ? -5.033 -5.179 0.107 1.00 95.19 90 ARG A O 1
ATOM 716 N N . HIS A 1 91 ? -5.270 -4.434 -2.000 1.00 94.00 91 HIS A N 1
ATOM 717 C CA . HIS A 1 91 ? -6.520 -3.730 -1.737 1.00 94.00 91 HIS A CA 1
ATOM 718 C C . HIS A 1 91 ? -7.645 -4.702 -1.361 1.00 94.00 91 HIS A C 1
ATOM 720 O O . HIS A 1 91 ? -8.321 -4.500 -0.354 1.00 94.00 91 HIS A O 1
ATOM 726 N N . GLN A 1 92 ? -7.790 -5.791 -2.123 1.00 94.38 92 GLN A N 1
ATOM 727 C CA . GLN A 1 92 ? -8.760 -6.852 -1.836 1.00 94.38 92 GLN A CA 1
ATOM 728 C C . GLN A 1 92 ? -8.477 -7.532 -0.492 1.00 94.38 92 GLN A C 1
ATOM 730 O O . GLN A 1 92 ? -9.395 -7.752 0.295 1.00 94.38 92 GLN A O 1
ATOM 735 N N . TYR A 1 93 ? -7.206 -7.815 -0.194 1.00 92.88 93 TYR A N 1
ATOM 736 C CA . TYR A 1 93 ? -6.796 -8.395 1.083 1.00 92.88 93 TYR A CA 1
ATOM 737 C C . TYR A 1 93 ? -7.171 -7.493 2.262 1.00 92.88 93 TYR A C 1
ATOM 739 O O . TYR A 1 93 ? -7.748 -7.977 3.231 1.00 92.88 93 TYR A O 1
ATOM 747 N N . PHE A 1 94 ? -6.879 -6.190 2.185 1.00 93.19 94 PHE A N 1
ATOM 748 C CA . PHE A 1 94 ? -7.165 -5.252 3.271 1.00 93.19 94 PHE A CA 1
ATOM 749 C C . PHE A 1 94 ? -8.664 -5.185 3.587 1.00 93.19 94 PHE A C 1
ATOM 751 O O . PHE A 1 94 ? -9.065 -5.375 4.737 1.00 93.19 94 PHE A O 1
ATOM 758 N N . TRP A 1 95 ? -9.498 -4.989 2.562 1.00 90.38 95 TRP A N 1
ATOM 759 C CA . TRP A 1 95 ? -10.947 -4.925 2.743 1.00 90.38 95 TRP A CA 1
ATOM 760 C C . TRP A 1 95 ? -11.541 -6.267 3.161 1.00 90.38 95 TRP A C 1
ATOM 762 O O . TRP A 1 95 ? -12.309 -6.317 4.122 1.00 90.38 95 TRP A O 1
ATOM 772 N N . GLY A 1 96 ? -11.110 -7.364 2.536 1.00 89.19 96 GLY A N 1
ATOM 773 C CA . GLY A 1 96 ? -11.532 -8.711 2.912 1.00 89.19 96 GLY A CA 1
ATOM 774 C C . GLY A 1 96 ? -11.208 -9.046 4.370 1.00 89.19 96 GLY A C 1
ATOM 775 O O . GLY A 1 96 ? -12.049 -9.609 5.069 1.00 89.19 96 GLY A O 1
ATOM 776 N N . TYR A 1 97 ? -10.030 -8.642 4.854 1.00 84.75 97 TYR A N 1
ATOM 777 C CA . TYR A 1 97 ? -9.621 -8.835 6.246 1.00 84.75 97 TYR A CA 1
ATOM 778 C C . TYR A 1 97 ? -10.430 -7.952 7.211 1.00 84.75 97 TYR A C 1
ATOM 780 O O . TYR A 1 97 ? -10.777 -8.396 8.307 1.00 84.75 97 TYR A O 1
ATOM 788 N N . SER A 1 98 ? -10.765 -6.722 6.802 1.00 77.62 98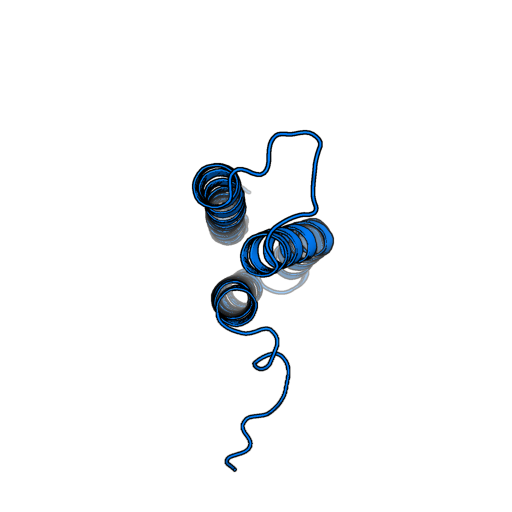 SER A N 1
ATOM 789 C CA . SER A 1 98 ? -11.553 -5.783 7.612 1.00 77.62 98 SER A CA 1
ATOM 790 C C . SER A 1 98 ? -13.019 -6.204 7.793 1.00 77.62 98 SER A C 1
ATOM 792 O O . SER A 1 98 ? -13.546 -6.087 8.898 1.00 77.62 98 SER A O 1
ATOM 794 N N . GLU A 1 99 ? -13.667 -6.749 6.756 1.00 75.81 99 GLU A N 1
ATOM 795 C CA . GLU A 1 99 ? -15.087 -7.130 6.800 1.00 75.81 99 GLU A CA 1
ATOM 796 C C . GLU A 1 99 ? -15.333 -8.431 7.571 1.00 75.81 99 GLU A C 1
ATOM 798 O O . GLU A 1 99 ? -16.256 -8.519 8.380 1.00 75.81 99 GLU A O 1
ATOM 803 N N . ALA A 1 100 ? -14.515 -9.462 7.350 1.00 60.94 100 ALA A N 1
ATOM 804 C CA . ALA A 1 100 ? -14.687 -10.746 8.013 1.00 60.94 100 ALA A CA 1
ATOM 805 C C . ALA A 1 100 ? -13.370 -11.520 8.042 1.00 60.94 100 ALA A C 1
ATOM 807 O O . ALA A 1 100 ? -12.870 -11.952 7.004 1.00 60.94 100 ALA A O 1
ATOM 808 N N . ALA A 1 101 ? -12.877 -11.837 9.243 1.00 51.75 101 ALA A N 1
ATOM 809 C CA . ALA A 1 101 ? -11.741 -12.747 9.429 1.00 51.75 101 ALA A CA 1
ATOM 810 C C . ALA A 1 101 ? -11.938 -14.122 8.736 1.00 51.75 101 ALA A C 1
ATOM 812 O O . ALA A 1 101 ? -10.966 -14.827 8.474 1.00 51.75 101 ALA A O 1
ATOM 813 N N . LYS A 1 102 ? -13.186 -14.482 8.385 1.00 42.56 102 LYS A N 1
ATOM 814 C CA . LYS A 1 102 ? -13.566 -15.707 7.662 1.00 42.56 102 LYS A CA 1
ATOM 815 C C . LYS A 1 102 ? -13.298 -15.703 6.147 1.00 42.56 102 LYS A C 1
ATOM 817 O O . LYS A 1 102 ? -13.299 -16.779 5.567 1.00 42.56 102 LYS A O 1
ATOM 822 N N . LYS A 1 103 ? -13.014 -14.574 5.482 1.00 47.22 103 LYS A N 1
ATOM 823 C CA . LYS A 1 103 ? -12.738 -14.566 4.022 1.00 47.22 103 LYS A CA 1
ATOM 824 C C . LYS A 1 103 ? -11.282 -14.911 3.658 1.00 47.22 103 LYS A C 1
ATOM 826 O O . LYS A 1 103 ? -10.871 -14.731 2.515 1.00 47.22 103 LYS A O 1
ATOM 831 N N . ARG A 1 104 ? -10.476 -15.397 4.613 1.00 48.25 104 ARG A N 1
ATOM 832 C CA . ARG A 1 104 ? -9.025 -15.568 4.427 1.00 48.25 104 ARG A CA 1
ATOM 833 C C . ARG A 1 104 ? -8.619 -16.817 3.632 1.00 48.25 104 ARG A C 1
ATOM 835 O O . ARG A 1 104 ? -7.476 -16.874 3.206 1.00 48.25 104 ARG A O 1
ATOM 842 N N . CYS A 1 105 ? -9.523 -17.770 3.393 1.00 40.00 105 CYS A N 1
ATOM 843 C CA . CYS A 1 105 ? -9.323 -18.885 2.462 1.00 40.00 105 CYS A CA 1
ATOM 844 C C . CYS A 1 105 ? -10.663 -19.573 2.143 1.00 40.00 105 CYS A C 1
ATOM 846 O O . CYS A 1 105 ? -11.465 -19.826 3.035 1.00 40.00 105 CYS A O 1
ATOM 848 N N . SER A 1 106 ? -10.838 -19.942 0.875 1.00 30.56 106 SER A N 1
ATOM 849 C CA . SER A 1 106 ? -11.990 -20.619 0.259 1.00 30.56 106 SER A CA 1
ATOM 850 C C . SER A 1 106 ? -13.194 -19.733 -0.112 1.00 30.56 106 SER A C 1
ATOM 852 O O . SER A 1 106 ? -13.976 -19.265 0.710 1.00 30.56 106 SER A O 1
ATOM 854 N N . ARG A 1 107 ? -13.392 -19.597 -1.429 1.00 45.34 107 ARG A N 1
ATOM 855 C CA . ARG A 1 107 ? -14.716 -19.847 -1.997 1.00 45.34 107 ARG A CA 1
ATOM 856 C C . ARG A 1 107 ? -15.085 -21.282 -1.614 1.00 45.34 107 ARG A C 1
ATOM 858 O O . ARG A 1 107 ? -14.520 -22.213 -2.175 1.00 45.34 107 ARG A O 1
ATOM 865 N N . SER A 1 108 ? -15.998 -21.462 -0.677 1.00 32.03 108 SER A N 1
ATOM 866 C CA . SER A 1 108 ? -16.836 -22.657 -0.638 1.00 32.03 108 SER A CA 1
ATOM 867 C C . SER A 1 108 ? -18.223 -22.242 -0.132 1.00 32.03 108 SER A C 1
ATOM 869 O O . SER A 1 108 ? -18.301 -21.513 0.859 1.00 32.03 108 SER A O 1
ATOM 871 N N . PRO A 1 109 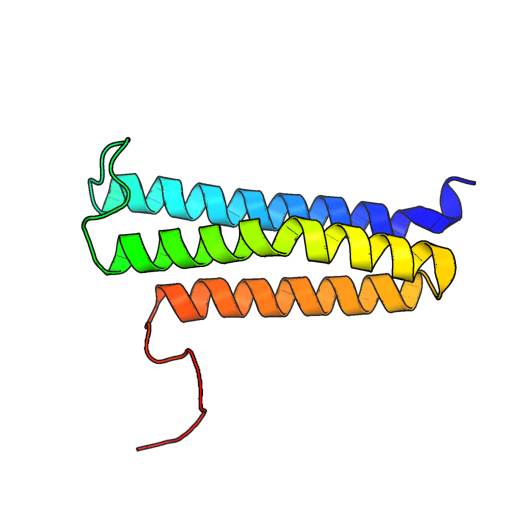? -19.304 -22.573 -0.863 1.00 44.56 109 PRO A N 1
ATOM 872 C CA . PRO A 1 109 ? -20.661 -22.323 -0.412 1.00 44.56 109 PRO A CA 1
ATOM 873 C C . PRO A 1 109 ? -21.073 -23.449 0.539 1.00 44.56 109 PRO A C 1
ATOM 875 O O . PRO A 1 109 ? -20.972 -24.612 0.161 1.00 44.56 109 PRO A O 1
ATOM 878 N N . CYS A 1 110 ? -21.497 -23.080 1.745 1.00 32.25 110 CYS A N 1
ATOM 879 C CA . CYS A 1 110 ? -22.513 -23.741 2.568 1.00 32.25 110 CYS A CA 1
ATOM 880 C C . CYS A 1 110 ? -22.828 -22.821 3.751 1.00 32.25 110 CYS A C 1
ATOM 882 O O . CYS A 1 110 ? -21.877 -22.450 4.479 1.00 32.25 110 CYS A O 1
#

Solvent-accessible surface area (backbone atoms only — not comparable to full-atom values): 6194 Å² total; per-residue (Å²): 126,68,81,80,43,50,64,56,52,53,50,52,52,52,51,49,52,51,52,50,51,42,52,51,50,38,53,52,35,29,64,76,64,68,41,58,81,90,55,79,67,77,46,72,60,45,37,31,38,44,51,37,40,49,53,52,58,72,46,42,63,60,50,52,53,50,43,51,51,38,24,74,77,71,40,45,69,61,28,38,54,53,48,52,52,51,52,52,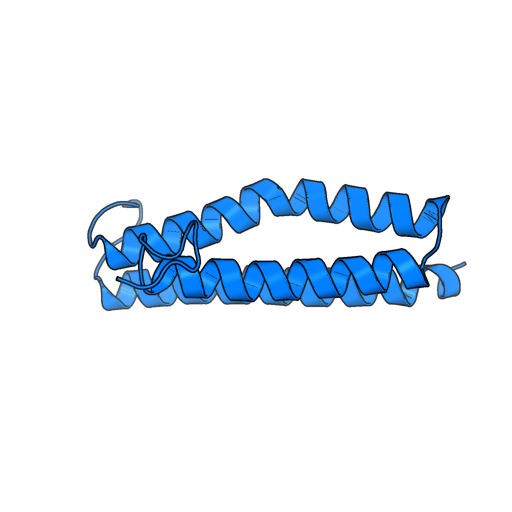53,50,53,51,49,39,53,42,36,41,77,36,79,74,67,80,67,74,96,71,93,129

Foldseek 3Di:
DVVLCPLVVVLLVVLVVLLVVLVVVLVVLCVVQVPDPPDQDGDPLSVLSSVLSVVSVVCVVVLSVCLVCCSVPPNVVVSSVVSVVVSVVSVCSNVLSNPDVVSPDDPDDD

Secondary structure (DSSP, 8-state):
-GGGGHHHHHHHHHHHHHHHHHHHHHHHHHHHTT--TT---S-HHHHHHHHHHHHHHHHHHHHHHHHHHHHHHT-HHHHHHHHHHHHHHHHHHHHHHHH-GGGGS-----

InterPro domains:
  IPR001129 Membrane-associated, eicosanoid/glutathione metabolism (MAPEG) protein [PF01124] (9-102)
  IPR023352 Membrane associated eicosanoid/glutathione metabolism-like domain superfamily [G3DSA:1.20.120.550] (1-109)
  IPR023352 Membrane associated eicosanoid/glutathione metabolism-like domain superfamily [SSF161084] (3-105)
  IPR050997 Membrane-associated proteins in eicosanoid and glutathione metabolism [PTHR10250] (4-106)